Protein AF-A0A8S9WMV8-F1 (afdb_monomer)

Sequence (79 aa):
MSEVEVKEWVKVKFGERTVSGSEILVDLLARGFENKLQELHEEFLRGECSLEYFAEQLGLNVWEATNILERRGLKTTKL

Secondary structure (DSSP, 8-state):
--HHHHHHHHHHHHTTS---HHHHHHHHHHHHHHHHHHHHHHHHHHTSS-HHHHHHHTT--HHHHHHHHHHTT---S--

Solvent-accessible surface area (backbone atoms only — not comparable to full-atom values): 4684 Å² total; per-residue (Å²): 137,52,75,66,57,50,56,51,49,47,41,73,75,51,53,91,57,92,71,56,72,67,57,55,49,52,54,52,49,51,50,53,48,52,54,51,52,51,55,45,48,53,37,34,64,73,60,78,46,50,65,61,58,48,9,54,78,71,77,41,52,54,68,58,43,45,51,57,30,51,77,68,73,41,82,86,66,84,125

Radius of gyration: 15.72 Å; Cα contacts (8 Å, |Δi|>4): 41; chains: 1; bounding box: 35×27×42 Å

Structure (mmCIF, N/CA/C/O backbone):
data_AF-A0A8S9WMV8-F1
#
_entry.id   AF-A0A8S9WMV8-F1
#
loop_
_atom_site.group_PDB
_atom_site.id
_atom_site.type_symbol
_atom_site.label_atom_id
_atom_site.label_alt_id
_atom_site.label_comp_id
_atom_site.label_asym_id
_atom_site.label_entity_id
_atom_site.label_seq_id
_atom_site.pdbx_PDB_ins_code
_atom_site.Cartn_x
_atom_site.Cartn_y
_atom_site.Cartn_z
_atom_site.occupancy
_atom_site.B_iso_or_equiv
_atom_site.auth_seq_id
_atom_site.auth_comp_id
_atom_site.auth_asym_id
_atom_site.auth_atom_id
_atom_site.pdbx_PDB_model_num
ATOM 1 N N . MET A 1 1 ? -8.416 11.131 2.759 1.00 70.94 1 MET A N 1
ATOM 2 C CA . MET A 1 1 ? -9.544 10.714 3.613 1.00 70.94 1 MET A CA 1
ATOM 3 C C . MET A 1 1 ? -9.532 11.576 4.865 1.00 70.94 1 MET A C 1
ATOM 5 O O . MET A 1 1 ? -8.502 11.678 5.517 1.00 70.94 1 MET A O 1
ATOM 9 N N . SER A 1 2 ? -10.633 12.257 5.134 1.00 86.19 2 SER A N 1
ATOM 10 C CA . SER A 1 2 ? -10.881 13.119 6.285 1.00 86.19 2 SER A CA 1
ATOM 11 C C . SER A 1 2 ? -11.267 12.305 7.524 1.00 86.19 2 SER A C 1
ATOM 13 O O . SER A 1 2 ? -11.661 11.142 7.427 1.00 86.19 2 SER A O 1
ATOM 15 N N . GLU A 1 3 ? -11.205 12.926 8.704 1.00 84.88 3 GLU A N 1
ATOM 16 C CA . GLU A 1 3 ? -11.638 12.307 9.967 1.00 84.88 3 GLU A CA 1
ATOM 17 C C . GLU A 1 3 ? -13.107 11.845 9.922 1.00 84.88 3 GLU A C 1
ATOM 19 O O . GLU A 1 3 ? -13.457 10.803 10.478 1.00 84.88 3 GLU A O 1
ATOM 24 N N . VAL A 1 4 ? -13.965 12.597 9.224 1.00 89.56 4 VAL A N 1
ATOM 25 C CA . VAL A 1 4 ? -15.388 12.270 9.049 1.00 89.56 4 VAL A CA 1
ATOM 26 C C . VAL A 1 4 ? -15.550 10.967 8.266 1.00 89.56 4 VAL A C 1
ATOM 28 O O . VAL A 1 4 ? -16.280 10.078 8.701 1.00 89.56 4 VAL A O 1
ATOM 31 N N . GLU A 1 5 ? -14.818 10.814 7.163 1.00 88.56 5 GLU A N 1
ATOM 32 C CA . GLU A 1 5 ? -14.841 9.597 6.342 1.00 88.56 5 GLU A CA 1
ATOM 33 C C . GLU A 1 5 ? -14.293 8.380 7.099 1.00 88.56 5 GLU A C 1
ATOM 35 O O . GLU A 1 5 ? -14.826 7.280 6.960 1.00 88.56 5 GLU A O 1
ATOM 40 N N . VAL A 1 6 ? -13.269 8.564 7.942 1.00 86.50 6 VAL A N 1
ATOM 41 C CA . VAL A 1 6 ? -12.736 7.487 8.794 1.00 86.50 6 VAL A CA 1
ATOM 42 C C . VAL A 1 6 ? -13.792 7.008 9.785 1.00 86.50 6 VAL A C 1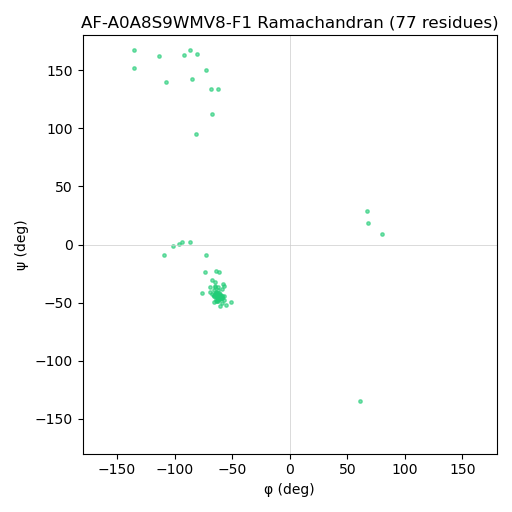
ATOM 44 O O . VAL A 1 6 ? -14.012 5.804 9.900 1.00 86.50 6 VAL A O 1
ATOM 47 N N . LYS A 1 7 ? -14.465 7.927 10.491 1.00 88.12 7 LYS A N 1
ATOM 48 C CA . LYS A 1 7 ? -15.504 7.573 11.472 1.00 88.12 7 LYS A CA 1
ATOM 49 C C . LYS A 1 7 ? -16.669 6.837 10.821 1.00 88.12 7 LYS A C 1
ATOM 51 O O . LYS A 1 7 ? -17.157 5.863 11.389 1.00 88.12 7 LYS A O 1
ATOM 56 N N . GLU A 1 8 ? -17.093 7.284 9.644 1.00 90.31 8 GLU A N 1
ATOM 57 C CA . GLU A 1 8 ? -18.164 6.621 8.902 1.00 90.31 8 GLU A CA 1
ATOM 58 C C . GLU A 1 8 ? -17.740 5.225 8.436 1.00 90.31 8 GLU A C 1
ATOM 60 O O . GLU A 1 8 ? -18.457 4.250 8.645 1.00 90.31 8 GLU A O 1
ATOM 65 N N . TRP A 1 9 ? -16.524 5.092 7.904 1.00 90.25 9 TRP A N 1
ATOM 66 C CA . TRP A 1 9 ? -15.988 3.794 7.509 1.00 90.25 9 TRP A CA 1
ATOM 67 C C . TRP A 1 9 ? -15.882 2.816 8.690 1.00 90.25 9 TRP A C 1
ATOM 69 O O . TRP A 1 9 ? -16.264 1.656 8.540 1.00 90.25 9 TRP A O 1
ATOM 79 N N . VAL A 1 10 ? -15.425 3.267 9.868 1.00 90.06 10 VAL A N 1
ATOM 80 C CA . VAL A 1 10 ? -15.366 2.423 11.076 1.00 90.06 10 VAL A CA 1
ATOM 81 C C . VAL A 1 10 ? -16.760 1.906 11.436 1.00 90.06 10 VAL A C 1
ATOM 83 O O . VAL A 1 10 ? -16.919 0.707 11.667 1.00 90.06 10 VAL A O 1
ATOM 86 N N . LYS A 1 11 ? -17.782 2.772 11.420 1.00 90.56 11 LYS A N 1
ATOM 87 C CA . LYS A 1 11 ? -19.172 2.364 11.686 1.00 90.56 11 LYS A CA 1
ATOM 88 C C . LYS A 1 11 ? -19.668 1.330 10.680 1.00 90.56 11 LYS A C 1
ATOM 90 O O . LYS A 1 11 ? -20.229 0.318 11.083 1.00 90.56 11 LYS A O 1
ATOM 95 N N . VAL A 1 12 ? -19.440 1.550 9.386 1.00 92.56 12 VAL A N 1
ATOM 96 C CA . VAL A 1 12 ? -19.886 0.627 8.328 1.00 92.56 12 VAL A CA 1
ATOM 97 C C . VAL A 1 12 ? -19.183 -0.730 8.432 1.00 92.56 12 VAL A C 1
ATOM 99 O O . VAL A 1 12 ? -19.818 -1.769 8.272 1.00 92.56 12 VAL A O 1
ATOM 102 N N . LYS A 1 13 ? -17.872 -0.738 8.693 1.00 89.81 13 LYS A N 1
ATOM 103 C CA . LYS A 1 13 ? -17.048 -1.954 8.691 1.00 89.81 13 LYS A CA 1
ATOM 104 C C . LYS A 1 13 ? -17.256 -2.813 9.937 1.00 89.81 13 LYS A C 1
ATOM 106 O O . LYS A 1 13 ? -17.294 -4.037 9.823 1.00 89.81 13 LYS A O 1
ATOM 111 N N . PHE A 1 14 ? -17.348 -2.185 11.108 1.00 89.94 14 PHE A N 1
ATOM 112 C CA . PHE A 1 14 ? -17.360 -2.884 12.394 1.00 89.94 14 PHE A CA 1
ATOM 113 C C . PHE A 1 14 ? -18.725 -2.861 13.098 1.00 89.94 14 PHE A C 1
ATOM 115 O O . PHE A 1 14 ? -18.924 -3.594 14.069 1.00 89.94 14 PHE A O 1
ATOM 122 N N . GLY A 1 15 ? -19.683 -2.075 12.598 1.00 89.00 15 GLY A N 1
ATOM 123 C CA . GLY A 1 15 ? -21.024 -1.967 13.164 1.00 89.00 15 GLY A CA 1
ATOM 124 C C . GLY A 1 15 ? -20.998 -1.440 14.598 1.00 89.00 15 GLY A C 1
ATOM 125 O O . GLY A 1 15 ? -20.286 -0.491 14.918 1.00 89.00 15 GLY A O 1
ATOM 126 N N . GLU A 1 16 ? -21.770 -2.086 15.470 1.00 86.88 16 GLU A N 1
ATOM 127 C CA . GLU A 1 16 ? -21.850 -1.758 16.901 1.00 86.88 16 GLU A CA 1
ATOM 128 C C . GLU A 1 16 ? -20.775 -2.463 17.745 1.00 86.88 16 GLU A C 1
ATOM 130 O O . GLU A 1 16 ? -20.757 -2.336 18.970 1.00 86.88 16 GLU A O 1
ATOM 135 N N . ARG A 1 17 ? -19.871 -3.233 17.120 1.00 87.06 17 ARG A N 1
ATOM 136 C CA . ARG A 1 17 ? -18.826 -3.954 17.849 1.00 87.06 17 ARG A CA 1
ATOM 137 C C . ARG A 1 17 ? -17.831 -2.964 18.446 1.00 87.06 17 ARG A C 1
ATOM 139 O O . ARG A 1 17 ? -17.312 -2.097 17.749 1.00 87.06 17 ARG A O 1
ATOM 146 N N . THR A 1 18 ? -17.484 -3.151 19.717 1.00 83.19 18 THR A N 1
ATOM 147 C CA . THR A 1 18 ? -16.345 -2.449 20.314 1.00 83.19 18 THR A CA 1
ATOM 148 C C . THR A 1 18 ? -15.059 -2.950 19.666 1.00 83.19 18 THR A C 1
ATOM 150 O O . THR A 1 18 ? -14.679 -4.108 19.836 1.00 83.19 18 THR A O 1
ATOM 153 N N . VAL A 1 19 ? -14.400 -2.076 18.913 1.00 87.50 19 VAL A N 1
ATOM 154 C CA . VAL A 1 19 ? -13.154 -2.363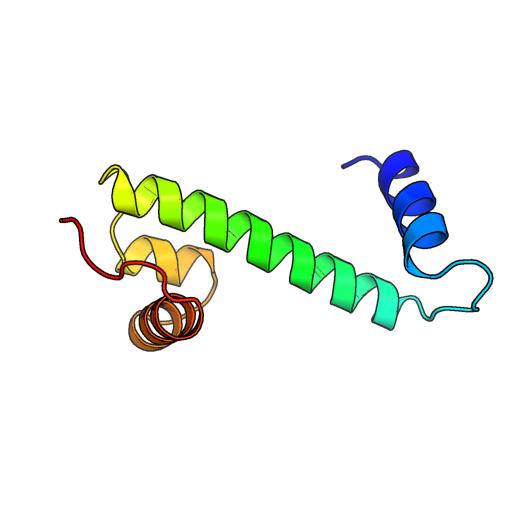 18.197 1.00 87.50 19 VAL A CA 1
ATOM 155 C C . VAL A 1 19 ? -12.007 -1.656 18.894 1.00 87.50 19 VAL A C 1
ATOM 157 O O . VAL A 1 19 ? -12.140 -0.505 19.316 1.00 87.50 19 VAL A O 1
ATOM 160 N N . SER A 1 20 ? -10.864 -2.325 19.007 1.00 91.62 20 SER A N 1
ATOM 161 C CA . SER A 1 20 ? -9.665 -1.674 19.530 1.00 91.62 20 SER A CA 1
ATOM 162 C C . SER A 1 20 ? -9.093 -0.686 18.509 1.00 91.62 20 SER A C 1
ATOM 164 O O . SER A 1 20 ? -9.182 -0.896 17.299 1.00 91.62 20 SER A O 1
ATOM 166 N N . GLY A 1 21 ? -8.435 0.373 18.991 1.00 88.44 21 GLY A N 1
ATOM 167 C CA . GLY A 1 21 ? -7.723 1.302 18.110 1.00 88.44 21 GLY A CA 1
ATOM 168 C C . GLY A 1 21 ? -6.646 0.609 17.267 1.00 88.44 21 GLY A C 1
ATOM 169 O O . GLY A 1 21 ? -6.460 0.964 16.109 1.00 88.44 21 GLY A O 1
ATOM 170 N N . SER A 1 22 ? -5.984 -0.422 17.801 1.00 91.81 22 SER A N 1
ATOM 171 C CA . SER A 1 22 ? -4.990 -1.206 17.059 1.00 91.81 22 SER A CA 1
ATOM 172 C C . SER A 1 22 ? -5.598 -1.998 15.903 1.00 91.81 22 SER A C 1
ATOM 174 O O . SER A 1 22 ? -5.003 -2.050 14.836 1.00 91.81 22 SER A O 1
ATOM 176 N N . GLU A 1 23 ? -6.785 -2.580 16.080 1.00 89.50 23 GLU A N 1
ATOM 177 C CA . GLU A 1 23 ? -7.484 -3.299 15.007 1.00 89.50 23 GLU A CA 1
ATOM 178 C C . GLU A 1 23 ? -7.906 -2.341 13.885 1.00 89.50 23 GLU A C 1
ATOM 180 O O . GLU A 1 23 ? -7.645 -2.606 12.715 1.00 89.50 23 GLU A O 1
ATOM 185 N N . ILE A 1 24 ? -8.434 -1.164 14.242 1.00 90.69 24 ILE A N 1
ATOM 186 C CA . ILE A 1 24 ? -8.751 -0.105 13.273 1.00 90.69 24 ILE A CA 1
ATOM 187 C C . ILE A 1 24 ? -7.494 0.320 12.498 1.00 90.69 24 ILE A C 1
ATOM 189 O O . ILE A 1 24 ? -7.542 0.475 11.278 1.00 90.69 24 ILE A O 1
ATOM 193 N N . LEU A 1 25 ? -6.364 0.498 13.190 1.00 92.44 25 LEU A N 1
ATOM 194 C CA . LEU A 1 25 ? -5.094 0.862 12.560 1.00 92.44 25 LEU A CA 1
ATOM 195 C C . LEU A 1 25 ? -4.592 -0.217 11.596 1.00 92.44 25 LEU A C 1
ATOM 197 O O . LEU A 1 25 ? -4.135 0.128 10.511 1.00 92.44 25 LEU A O 1
ATOM 201 N N . VAL A 1 26 ? -4.697 -1.498 11.956 1.00 93.56 26 VAL A N 1
ATOM 202 C CA . VAL A 1 26 ? -4.290 -2.610 11.081 1.00 93.56 26 VAL A CA 1
ATOM 203 C C . VAL A 1 26 ? -5.104 -2.613 9.788 1.00 93.56 26 VAL A C 1
ATOM 205 O O . VAL A 1 26 ? -4.517 -2.688 8.710 1.00 93.56 26 VAL A O 1
ATOM 208 N N . ASP A 1 27 ? -6.428 -2.459 9.863 1.00 92.50 27 ASP A N 1
ATOM 209 C CA . ASP A 1 27 ? -7.267 -2.371 8.663 1.00 92.50 27 ASP A CA 1
ATOM 210 C C . ASP A 1 27 ? -6.936 -1.129 7.819 1.00 92.50 27 ASP A C 1
ATOM 212 O O . ASP A 1 27 ? -6.883 -1.207 6.591 1.00 92.50 27 ASP A O 1
ATOM 216 N N . LEU A 1 28 ? -6.694 0.027 8.447 1.00 91.62 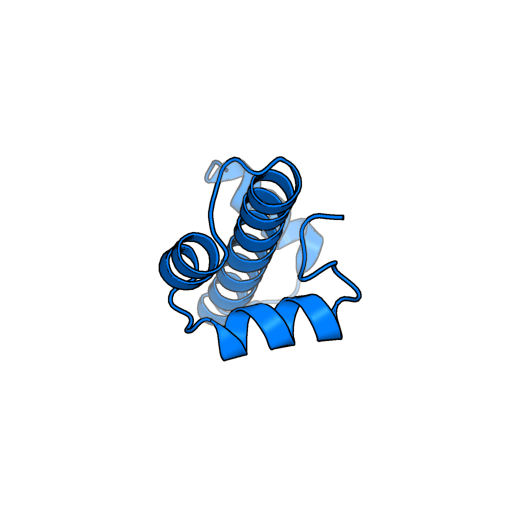28 LEU A N 1
ATOM 217 C CA . LEU A 1 28 ? -6.316 1.245 7.724 1.00 91.62 28 LEU A CA 1
ATOM 218 C C . LEU A 1 28 ? -4.967 1.093 7.013 1.00 91.62 28 LEU A C 1
ATOM 220 O O . LEU A 1 28 ? -4.847 1.506 5.859 1.00 91.62 28 LEU A O 1
ATOM 224 N N . LEU A 1 29 ? -3.981 0.476 7.668 1.00 92.25 29 LEU A N 1
ATOM 225 C CA . LEU A 1 29 ? -2.680 0.174 7.071 1.00 92.25 29 LEU A CA 1
ATOM 226 C C . LEU A 1 29 ? -2.820 -0.802 5.905 1.00 92.25 29 LEU A C 1
ATOM 228 O O . LEU A 1 29 ? -2.268 -0.545 4.839 1.00 92.25 29 LEU A O 1
ATOM 232 N N . ALA A 1 30 ? -3.603 -1.871 6.069 1.00 92.69 30 ALA A N 1
ATOM 233 C CA . ALA A 1 30 ? -3.861 -2.831 5.001 1.00 92.69 30 ALA A CA 1
ATOM 234 C C . ALA A 1 30 ? -4.515 -2.158 3.784 1.00 92.69 30 ALA A C 1
ATOM 236 O O . ALA A 1 30 ? -4.077 -2.354 2.655 1.00 92.69 30 ALA A O 1
ATOM 237 N N . ARG A 1 31 ? -5.517 -1.297 4.000 1.00 91.69 31 ARG A N 1
ATOM 238 C CA . ARG A 1 31 ? -6.157 -0.535 2.915 1.00 91.69 31 ARG A CA 1
ATOM 239 C C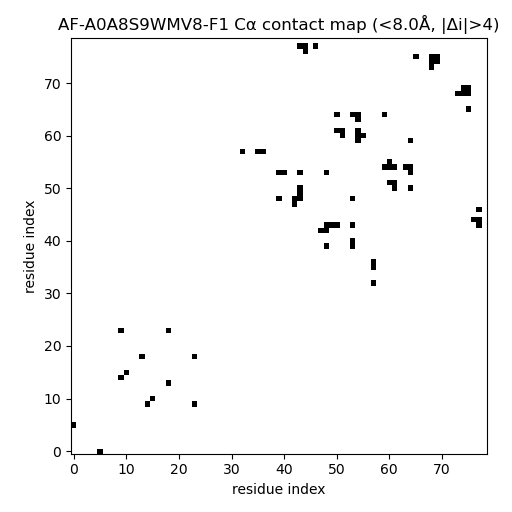 . ARG A 1 31 ? -5.195 0.441 2.247 1.00 91.69 31 ARG A C 1
ATOM 241 O O . ARG A 1 31 ? -5.200 0.553 1.028 1.00 91.69 31 ARG A O 1
ATOM 248 N N . GLY A 1 32 ? -4.385 1.149 3.033 1.00 92.62 32 GLY A N 1
ATOM 249 C CA . GLY A 1 32 ? -3.365 2.056 2.509 1.00 92.62 32 GLY A CA 1
ATOM 250 C C . GLY A 1 32 ? -2.345 1.322 1.641 1.00 92.62 32 GLY A C 1
ATOM 251 O O . GLY A 1 32 ? -2.029 1.787 0.548 1.00 92.62 32 GLY A O 1
ATOM 252 N N . PHE A 1 33 ? -1.903 0.147 2.095 1.00 94.75 33 PHE A N 1
ATOM 253 C CA . PHE A 1 33 ? -1.014 -0.728 1.343 1.00 94.75 33 PHE A CA 1
ATOM 254 C C . PHE A 1 33 ? -1.641 -1.171 0.018 1.00 94.75 33 PHE A C 1
ATOM 256 O O . PHE A 1 33 ? -1.032 -0.965 -1.025 1.00 94.75 33 PHE A O 1
ATOM 263 N N . GLU A 1 34 ? -2.860 -1.721 0.031 1.00 94.75 34 GLU A N 1
ATOM 264 C CA . GLU A 1 34 ? -3.522 -2.191 -1.197 1.00 94.75 34 GLU A CA 1
ATOM 265 C C . GLU A 1 34 ? -3.781 -1.048 -2.190 1.00 94.75 34 GLU A C 1
ATOM 267 O O . GLU A 1 34 ? -3.564 -1.212 -3.389 1.00 94.75 34 GLU A O 1
ATOM 272 N N . ASN A 1 35 ? -4.163 0.138 -1.705 1.00 94.94 35 ASN A N 1
ATOM 273 C CA . ASN A 1 35 ? -4.335 1.308 -2.565 1.00 94.94 35 ASN A CA 1
ATOM 274 C C . ASN A 1 35 ? -3.019 1.702 -3.248 1.00 94.94 35 ASN A C 1
ATOM 276 O O . ASN A 1 35 ? -2.996 1.920 -4.459 1.00 94.94 35 ASN A O 1
ATOM 280 N N . LYS A 1 36 ? -1.917 1.774 -2.488 1.00 96.31 36 LYS A N 1
ATOM 281 C CA . LYS A 1 36 ? -0.614 2.146 -3.051 1.00 96.31 36 LYS A CA 1
ATOM 282 C C . LYS A 1 36 ? -0.066 1.062 -3.978 1.00 96.31 36 LYS A C 1
ATOM 284 O O . LYS A 1 36 ? 0.526 1.388 -5.002 1.00 96.31 36 LYS A O 1
ATOM 289 N N . LEU A 1 37 ? -0.299 -0.210 -3.650 1.00 96.56 37 LEU A N 1
ATOM 290 C CA . LEU A 1 37 ? 0.032 -1.351 -4.501 1.00 96.56 37 LEU A CA 1
ATOM 291 C C . LEU A 1 37 ? -0.648 -1.225 -5.869 1.00 96.56 37 LEU A C 1
ATOM 293 O O . LEU A 1 37 ? 0.016 -1.386 -6.889 1.00 96.56 37 LEU A O 1
ATOM 297 N N . GLN A 1 38 ? -1.950 -0.924 -5.889 1.00 96.12 38 GLN A N 1
ATOM 298 C CA . GLN A 1 38 ? -2.703 -0.754 -7.129 1.00 96.12 38 GLN A CA 1
ATOM 299 C C . GLN A 1 38 ? -2.187 0.438 -7.949 1.00 96.12 38 GLN A C 1
ATOM 301 O O . GLN A 1 38 ? -1.915 0.280 -9.135 1.00 96.12 38 GLN A O 1
ATOM 306 N N . GLU A 1 39 ? -2.005 1.602 -7.319 1.00 96.81 39 GLU A N 1
ATOM 307 C CA . GLU A 1 39 ? -1.490 2.817 -7.971 1.00 96.81 39 GLU A CA 1
ATOM 308 C C . GLU A 1 39 ? -0.137 2.561 -8.649 1.00 96.81 39 GLU A C 1
ATOM 310 O O . GLU A 1 39 ? 0.021 2.786 -9.850 1.00 96.81 39 GLU A O 1
ATOM 315 N N . LEU A 1 40 ? 0.819 1.999 -7.903 1.00 96.75 40 LEU A N 1
ATOM 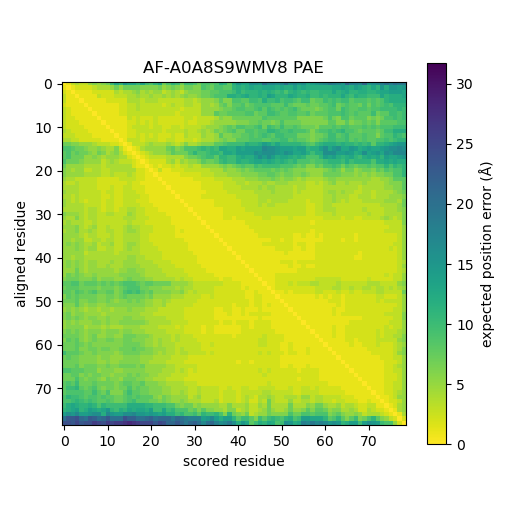316 C CA . LEU A 1 40 ? 2.145 1.682 -8.428 1.00 96.75 40 LEU A CA 1
ATOM 317 C C . LEU A 1 40 ? 2.089 0.605 -9.517 1.00 96.75 40 LEU A C 1
ATOM 319 O O . LEU A 1 40 ? 2.913 0.611 -10.430 1.00 96.75 40 LEU A O 1
ATOM 323 N N . HIS A 1 41 ? 1.143 -0.337 -9.439 1.00 96.44 41 HIS A N 1
ATOM 324 C CA . HIS A 1 41 ? 1.012 -1.393 -10.446 1.00 96.44 41 HIS A CA 1
ATOM 325 C C . HIS A 1 41 ? 0.525 -0.826 -11.771 1.00 96.44 41 HIS A C 1
ATOM 327 O O . HIS A 1 41 ? 1.066 -1.171 -12.820 1.00 96.44 41 HIS A O 1
ATOM 333 N N . GLU A 1 42 ? -0.429 0.098 -11.726 1.00 95.56 42 GLU A N 1
ATOM 334 C CA . GLU A 1 42 ? -0.890 0.826 -12.904 1.00 95.56 42 GLU A CA 1
ATOM 335 C C . GLU A 1 42 ? 0.239 1.663 -13.526 1.00 95.56 42 GLU A C 1
ATOM 337 O O . GLU A 1 42 ? 0.456 1.581 -14.736 1.00 95.56 42 GLU A O 1
ATOM 342 N N . GLU A 1 43 ? 1.007 2.404 -12.721 1.00 95.81 43 GLU A N 1
ATOM 343 C CA . GLU A 1 43 ? 2.190 3.150 -13.185 1.00 95.81 43 GLU A CA 1
ATOM 344 C C . GLU A 1 43 ? 3.241 2.225 -13.819 1.00 95.81 43 GLU A C 1
ATOM 346 O O . GLU A 1 43 ? 3.773 2.503 -14.899 1.00 95.81 43 GLU A O 1
ATOM 351 N N . PHE A 1 44 ? 3.510 1.078 -13.189 1.00 95.00 44 PHE A N 1
ATOM 352 C CA . PHE A 1 44 ? 4.432 0.073 -13.710 1.00 95.00 44 PHE A CA 1
ATOM 353 C C . PHE A 1 44 ? 3.968 -0.465 -15.068 1.00 95.00 44 PHE A C 1
ATOM 355 O O . PHE A 1 44 ? 4.769 -0.539 -16.003 1.00 95.00 44 PHE A O 1
ATOM 362 N N . LEU A 1 45 ? 2.678 -0.786 -15.215 1.00 94.44 45 LEU A N 1
ATOM 363 C CA . LEU A 1 45 ? 2.104 -1.256 -16.478 1.00 94.44 45 LEU A CA 1
ATOM 364 C C . LEU A 1 45 ? 2.135 -0.192 -17.579 1.00 94.44 45 LEU A C 1
ATOM 366 O O . LEU A 1 45 ? 2.375 -0.532 -18.737 1.00 94.44 45 LEU A O 1
ATOM 370 N N . ARG A 1 46 ? 1.952 1.087 -17.230 1.00 95.31 46 ARG A N 1
ATOM 371 C CA . ARG A 1 46 ? 2.121 2.219 -18.161 1.00 95.31 46 ARG A CA 1
ATOM 372 C C . ARG A 1 46 ? 3.586 2.505 -18.499 1.00 95.31 46 ARG A C 1
ATOM 374 O O . ARG A 1 46 ? 3.875 3.283 -19.403 1.00 95.31 46 ARG A O 1
ATOM 381 N N . GLY A 1 47 ? 4.517 1.857 -17.805 1.00 94.06 47 GLY A N 1
ATOM 382 C CA . GLY A 1 47 ? 5.945 2.040 -17.996 1.00 94.06 47 GLY A CA 1
ATOM 383 C C . GLY A 1 47 ? 6.516 3.277 -17.305 1.00 94.06 47 GLY A C 1
ATOM 384 O O . GLY A 1 47 ? 7.685 3.580 -17.528 1.00 94.06 47 GLY A O 1
ATOM 385 N N . GLU A 1 48 ? 5.729 3.941 -16.460 1.00 96.31 48 GLU A N 1
ATOM 386 C CA . GLU A 1 48 ? 6.065 5.192 -15.768 1.00 96.31 48 GLU A CA 1
ATOM 387 C C . GLU A 1 48 ? 7.068 4.973 -14.627 1.00 96.31 48 GLU A C 1
ATOM 389 O O . GLU A 1 48 ? 7.821 5.884 -14.288 1.00 96.31 48 GLU A O 1
ATOM 394 N N . CYS A 1 49 ? 7.144 3.752 -14.087 1.00 94.56 49 CYS A N 1
ATOM 395 C CA . CYS A 1 49 ? 8.145 3.367 -13.095 1.00 94.56 49 CYS A CA 1
ATOM 396 C C . CYS A 1 49 ? 8.793 1.995 -13.381 1.00 94.56 49 CYS A C 1
ATOM 398 O O . CYS A 1 49 ? 8.364 1.229 -14.260 1.00 94.56 49 CYS A O 1
ATOM 400 N N . SER A 1 50 ? 9.890 1.700 -12.674 1.00 94.75 50 SER A N 1
ATOM 401 C CA . SER A 1 50 ? 10.532 0.379 -12.664 1.00 94.75 50 SER A CA 1
ATOM 402 C C . SER A 1 50 ? 9.995 -0.489 -11.523 1.00 94.75 50 SER A C 1
ATOM 404 O O . SER A 1 50 ? 9.401 0.016 -10.571 1.00 94.75 50 SER A O 1
ATOM 406 N N . LEU A 1 51 ? 10.224 -1.803 -11.605 1.00 94.38 51 LEU A N 1
ATOM 407 C CA . LEU A 1 51 ? 9.831 -2.730 -10.541 1.00 94.38 51 LEU A CA 1
ATOM 408 C C . LEU A 1 51 ? 10.659 -2.509 -9.263 1.00 94.38 51 LEU A C 1
ATOM 410 O O . LEU A 1 51 ? 10.157 -2.691 -8.159 1.00 94.38 51 LEU A O 1
ATOM 414 N N . GLU A 1 52 ? 11.910 -2.069 -9.402 1.00 96.06 52 GLU A N 1
ATOM 415 C CA . GLU A 1 52 ? 12.759 -1.660 -8.282 1.00 96.06 52 GLU A CA 1
ATOM 416 C C . GLU A 1 52 ? 12.164 -0.461 -7.538 1.00 96.06 52 GLU A C 1
ATOM 418 O O . GLU A 1 52 ? 12.025 -0.515 -6.318 1.00 96.06 52 GLU 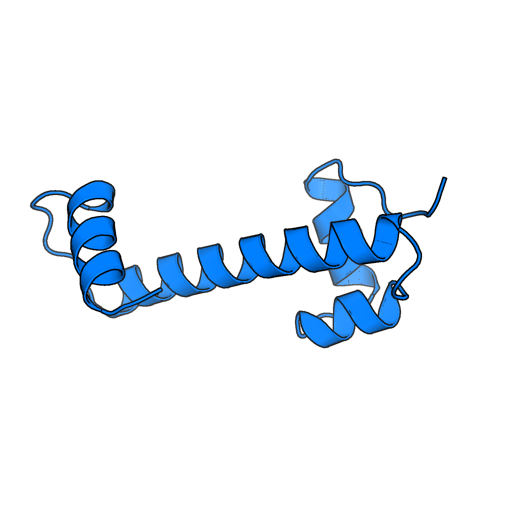A O 1
ATOM 423 N N . TYR A 1 53 ? 11.753 0.585 -8.265 1.00 96.19 53 TYR A N 1
ATOM 424 C CA . TYR A 1 53 ? 11.115 1.760 -7.667 1.00 96.19 53 TYR A CA 1
ATOM 425 C C . TYR A 1 53 ? 9.789 1.390 -6.997 1.00 96.19 53 TYR A C 1
ATOM 427 O O . TYR A 1 53 ? 9.540 1.779 -5.859 1.00 96.19 53 TYR A O 1
ATOM 435 N N . PHE A 1 54 ? 8.962 0.584 -7.669 1.00 95.94 54 PHE A N 1
ATOM 436 C CA . PHE A 1 54 ? 7.729 0.035 -7.105 1.00 95.94 54 PHE A CA 1
ATOM 437 C C . PHE A 1 54 ? 7.980 -0.635 -5.746 1.00 95.94 54 PHE A C 1
ATOM 439 O O . PHE A 1 54 ? 7.263 -0.373 -4.781 1.00 95.94 54 PHE A O 1
ATOM 446 N N . ALA A 1 55 ? 8.993 -1.506 -5.666 1.00 96.81 55 ALA A N 1
ATOM 447 C CA . ALA A 1 55 ? 9.302 -2.252 -4.452 1.00 96.81 55 ALA A CA 1
ATOM 448 C C . ALA A 1 55 ? 9.765 -1.317 -3.327 1.00 96.81 55 ALA A C 1
ATOM 450 O O . ALA A 1 55 ? 9.258 -1.403 -2.207 1.00 96.81 55 ALA A O 1
ATOM 451 N N . GLU A 1 56 ? 10.646 -0.368 -3.649 1.00 97.50 56 GLU A N 1
ATOM 452 C CA . GLU A 1 56 ? 11.130 0.643 -2.708 1.00 97.50 56 GLU A CA 1
ATOM 453 C C . GLU A 1 56 ? 9.979 1.465 -2.107 1.00 97.50 56 GLU A C 1
ATOM 455 O O . GLU A 1 56 ? 9.923 1.637 -0.889 1.00 97.50 56 GLU A O 1
ATOM 460 N N . GLN A 1 57 ? 9.013 1.906 -2.924 1.00 97.06 57 GLN A N 1
ATOM 461 C CA . GLN A 1 57 ? 7.862 2.689 -2.450 1.00 97.06 57 GLN A CA 1
ATOM 462 C C . GLN A 1 57 ? 6.946 1.919 -1.485 1.00 97.06 57 GLN A C 1
ATOM 464 O O . GLN A 1 57 ? 6.228 2.535 -0.697 1.00 97.06 57 GLN A O 1
ATOM 469 N N . LEU A 1 58 ? 6.969 0.586 -1.525 1.00 95.75 58 LEU A N 1
ATOM 470 C CA . LEU A 1 58 ? 6.218 -0.271 -0.605 1.00 95.75 58 LEU A CA 1
ATOM 471 C C . LEU A 1 58 ? 7.056 -0.756 0.586 1.00 95.75 58 LEU A C 1
ATOM 473 O O . LEU A 1 58 ? 6.538 -1.486 1.430 1.00 95.75 58 LEU A O 1
ATOM 477 N N . GLY A 1 59 ? 8.332 -0.363 0.669 1.00 96.06 59 GLY A N 1
ATOM 478 C CA . GLY A 1 59 ? 9.258 -0.857 1.689 1.00 96.06 59 GLY A CA 1
ATOM 479 C C . GLY A 1 59 ? 9.589 -2.343 1.526 1.00 96.06 59 GLY A C 1
ATOM 480 O O . GLY A 1 59 ? 9.841 -3.028 2.516 1.00 96.06 59 GLY A O 1
ATOM 481 N N . LEU A 1 60 ? 9.552 -2.842 0.291 1.00 96.31 60 LEU A N 1
ATOM 482 C CA . LEU A 1 60 ? 9.794 -4.232 -0.076 1.00 96.31 60 LEU A CA 1
ATOM 483 C C . LEU A 1 60 ? 11.071 -4.351 -0.902 1.00 96.31 60 LEU A C 1
ATOM 485 O O . LEU A 1 60 ? 11.536 -3.395 -1.523 1.00 96.31 60 LEU A O 1
ATOM 489 N N . ASN A 1 61 ? 11.604 -5.563 -0.990 1.00 97.12 61 ASN A N 1
ATOM 490 C CA . ASN A 1 61 ? 12.545 -5.894 -2.053 1.00 97.12 61 ASN A CA 1
ATOM 491 C C . ASN A 1 61 ? 11.816 -6.358 -3.333 1.00 97.12 61 ASN A C 1
ATOM 493 O O . ASN A 1 61 ? 10.623 -6.667 -3.334 1.00 97.12 61 ASN A O 1
ATOM 497 N N . VAL A 1 62 ? 12.552 -6.428 -4.447 1.00 95.69 62 VAL A N 1
ATOM 498 C CA . VAL A 1 62 ? 12.002 -6.790 -5.769 1.00 95.69 62 VAL A CA 1
ATOM 499 C C . VAL A 1 62 ? 11.349 -8.175 -5.772 1.00 95.69 62 VAL A C 1
ATOM 501 O O . VAL A 1 62 ? 10.305 -8.364 -6.399 1.00 95.69 62 VAL A O 1
ATOM 504 N N . TRP A 1 63 ? 11.931 -9.149 -5.068 1.00 96.12 63 TRP A N 1
ATOM 505 C CA . TRP A 1 63 ? 11.381 -10.504 -4.996 1.00 96.12 63 TRP A CA 1
ATOM 506 C C . TRP A 1 63 ? 10.047 -10.528 -4.239 1.00 96.12 63 TRP A C 1
ATOM 508 O O . TRP A 1 63 ? 9.090 -11.151 -4.697 1.00 96.12 63 TRP A O 1
ATOM 518 N N . GLU A 1 64 ? 9.951 -9.803 -3.124 1.00 97.25 64 GLU A N 1
ATOM 519 C CA . GLU A 1 64 ? 8.713 -9.656 -2.352 1.00 97.25 64 GLU A CA 1
ATOM 520 C C . GLU A 1 64 ? 7.617 -8.979 -3.176 1.00 97.25 64 GLU A C 1
ATOM 522 O O . GLU A 1 64 ? 6.498 -9.490 -3.235 1.00 97.25 64 GLU A O 1
ATOM 527 N N . ALA A 1 65 ? 7.945 -7.879 -3.861 1.00 95.88 65 ALA A N 1
ATOM 528 C CA . ALA A 1 65 ? 7.017 -7.188 -4.750 1.00 95.88 65 ALA A CA 1
ATOM 529 C C . ALA A 1 65 ? 6.518 -8.111 -5.874 1.00 95.88 65 ALA A C 1
ATOM 531 O O . ALA A 1 65 ? 5.313 -8.217 -6.102 1.00 95.88 65 ALA A O 1
ATOM 532 N N . THR A 1 66 ? 7.425 -8.852 -6.517 1.00 94.75 66 THR A N 1
ATOM 533 C CA . THR A 1 66 ? 7.088 -9.822 -7.573 1.00 94.75 66 THR A CA 1
ATOM 534 C C . THR A 1 66 ? 6.134 -10.898 -7.052 1.00 94.75 66 THR A C 1
ATOM 536 O O . THR A 1 66 ? 5.071 -11.114 -7.625 1.00 94.75 66 THR A O 1
ATOM 539 N N . ASN A 1 67 ? 6.455 -11.518 -5.916 1.00 96.31 67 ASN A N 1
ATOM 540 C CA . ASN A 1 67 ? 5.640 -12.571 -5.306 1.00 96.31 67 ASN A CA 1
ATOM 541 C C . ASN A 1 67 ? 4.243 -12.057 -4.894 1.00 96.31 67 ASN A C 1
ATOM 543 O O . ASN A 1 67 ? 3.243 -12.762 -5.031 1.00 96.31 67 ASN A O 1
ATOM 547 N N . ILE A 1 68 ? 4.146 -10.814 -4.412 1.00 95.38 68 ILE A N 1
ATOM 548 C CA . ILE A 1 68 ? 2.873 -10.153 -4.082 1.00 95.38 68 ILE A CA 1
ATOM 549 C C . ILE A 1 68 ? 1.996 -9.970 -5.320 1.00 95.38 68 ILE A C 1
ATOM 551 O O . ILE A 1 68 ? 0.788 -10.218 -5.228 1.00 95.38 68 ILE A O 1
ATOM 555 N N . LEU A 1 69 ? 2.587 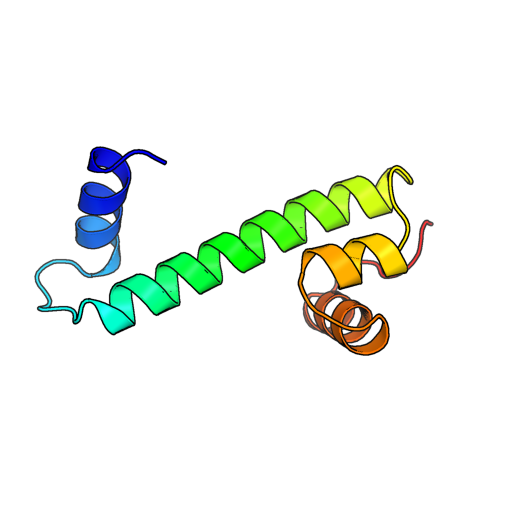-9.554 -6.443 1.00 94.38 69 LEU A N 1
ATOM 556 C CA . LEU A 1 69 ? 1.890 -9.402 -7.718 1.00 94.38 69 LEU A CA 1
ATOM 557 C C . LEU A 1 69 ? 1.425 -10.767 -8.250 1.00 94.38 69 LEU A C 1
ATOM 559 O O . LEU A 1 69 ? 0.240 -10.939 -8.531 1.00 94.38 69 LEU A O 1
ATOM 563 N N . GLU A 1 70 ? 2.309 -11.766 -8.290 1.00 94.50 70 GLU A N 1
ATOM 564 C CA . GLU A 1 70 ? 1.994 -13.116 -8.785 1.00 94.50 70 GLU A CA 1
ATOM 565 C C . GLU A 1 70 ? 0.868 -13.782 -7.995 1.00 94.50 70 GLU A C 1
ATOM 567 O O . GLU A 1 70 ? -0.085 -14.298 -8.581 1.00 94.50 70 GLU A O 1
ATOM 572 N N . ARG A 1 71 ? 0.917 -13.722 -6.658 1.00 95.44 71 ARG A N 1
ATOM 573 C CA . ARG A 1 71 ? -0.137 -14.281 -5.793 1.00 95.44 71 ARG A CA 1
ATOM 574 C C . ARG A 1 71 ? -1.499 -13.624 -6.001 1.00 95.44 71 ARG A C 1
ATOM 576 O O . ARG A 1 71 ? -2.516 -14.240 -5.692 1.00 95.44 71 ARG A O 1
ATOM 583 N N . ARG A 1 72 ? -1.522 -12.389 -6.504 1.00 92.69 72 ARG A N 1
ATOM 584 C CA . ARG A 1 72 ? -2.740 -11.640 -6.847 1.00 92.69 72 ARG A CA 1
ATOM 585 C C . ARG A 1 72 ? -3.136 -11.797 -8.320 1.00 92.69 72 ARG A C 1
ATOM 587 O O . ARG A 1 72 ? -4.113 -11.192 -8.743 1.00 92.69 72 ARG A O 1
ATOM 594 N N . GLY A 1 73 ? -2.401 -12.595 -9.101 1.00 93.38 73 GLY A N 1
ATOM 595 C CA . GLY A 1 73 ? -2.626 -12.749 -10.540 1.00 93.38 73 GLY A CA 1
ATOM 596 C C . GLY A 1 73 ? -2.303 -11.487 -11.346 1.00 93.38 73 GLY A C 1
ATOM 597 O O . GLY A 1 73 ? -2.770 -11.340 -12.475 1.00 93.38 73 GLY A O 1
ATOM 598 N N . LEU A 1 74 ? -1.533 -10.562 -10.769 1.00 91.06 74 LEU A N 1
ATOM 599 C CA . LEU A 1 74 ? -1.127 -9.319 -11.408 1.00 91.06 74 LEU A CA 1
ATOM 600 C C . LEU A 1 74 ? 0.124 -9.549 -12.261 1.00 91.06 74 LEU A C 1
ATOM 602 O O . LEU A 1 74 ? 1.031 -10.294 -11.893 1.00 91.06 74 LEU A O 1
ATOM 606 N N . LYS A 1 75 ? 0.179 -8.884 -13.419 1.00 86.38 75 LYS A N 1
ATOM 607 C CA . LYS A 1 75 ? 1.329 -8.956 -14.329 1.00 86.38 75 LYS A CA 1
ATOM 608 C C . LYS A 1 75 ? 2.592 -8.414 -13.651 1.00 86.38 75 LYS A C 1
ATOM 610 O O . LYS A 1 75 ? 2.571 -7.312 -13.107 1.00 86.38 75 LYS A O 1
ATOM 615 N N . THR A 1 76 ? 3.693 -9.148 -13.781 1.00 85.94 76 THR A N 1
ATOM 616 C CA . THR A 1 76 ? 5.035 -8.783 -13.287 1.00 85.94 76 THR A CA 1
ATOM 617 C C . THR A 1 76 ? 5.964 -8.252 -14.379 1.00 85.94 76 THR A C 1
ATOM 619 O O . THR A 1 76 ? 7.099 -7.873 -14.107 1.00 85.94 76 THR A O 1
ATOM 622 N N . THR A 1 77 ? 5.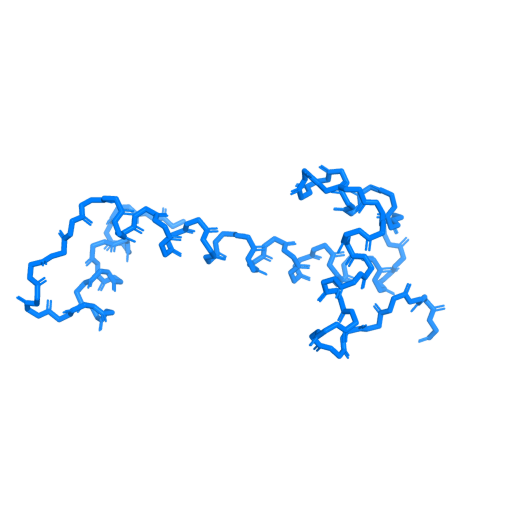494 -8.205 -15.628 1.00 81.38 77 THR A N 1
ATOM 623 C CA . THR A 1 77 ? 6.253 -7.727 -16.789 1.00 81.38 77 THR A CA 1
ATOM 624 C C . THR A 1 77 ? 5.405 -6.797 -17.655 1.00 81.38 77 THR A C 1
ATOM 626 O O . THR A 1 77 ? 4.175 -6.893 -17.682 1.00 81.38 77 THR A O 1
ATOM 629 N N . LYS A 1 78 ? 6.080 -5.881 -18.358 1.00 66.56 78 LYS A N 1
ATOM 630 C CA . LYS A 1 78 ? 5.480 -4.951 -19.321 1.00 66.56 78 LYS A CA 1
ATOM 631 C C . LYS A 1 78 ? 5.301 -5.696 -20.654 1.00 66.56 78 LYS A C 1
ATOM 633 O O . LYS A 1 78 ? 6.258 -5.816 -21.413 1.00 66.56 78 LYS A O 1
ATOM 638 N N . LEU A 1 79 ? 4.114 -6.256 -20.892 1.00 60.06 79 LEU A N 1
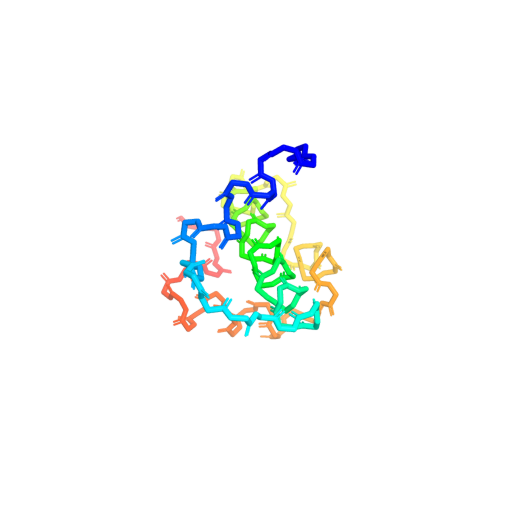ATOM 639 C CA . LEU A 1 79 ? 3.700 -6.885 -22.157 1.00 60.06 79 LEU A CA 1
ATOM 640 C C . LEU A 1 79 ? 2.295 -6.423 -22.534 1.00 60.06 79 LEU A C 1
ATOM 642 O O . LEU A 1 79 ? 1.368 -6.626 -21.700 1.00 60.06 79 LEU A O 1
#

Nearest PDB structures (foldseek):
  7r3w-assembly3_C  TM=7.650E-01  e=1.791E+00  Salmonella enterica subsp. enterica serovar Typhimurium
  7bhy-assembly1_A  TM=5.349E-01  e=5.567E-01  Bacillus subtilis subsp. subtilis str. 168
  2k9s-assembly1_A  TM=6.107E-01  e=1.474E+00  Escherichia coli K-12
  2m8g-assembly1_X  TM=5.234E-01  e=1.474E+00  Aquifex aeolicus VF5
  6hts-assembly1_L  TM=4.442E-01  e=2.822E+00  Homo sapiens

Mean predicted aligned error: 4.68 Å

Foldseek 3Di:
DDPVVLVVVCCVPQPPDDDDPVRSVVVVVVVVLVVLLVVVLVCVLVVVDDLQVSQVVSVHGSVVNQVVCVVVVHDPDHD

pLDDT: mean 91.71, std 6.38, range [60.06, 97.5]